Protein AF-A0A847FD78-F1 (afdb_monomer)

Mean predicted aligned error: 3.36 Å

Solvent-accessible surface area (backbone atoms only — not comparable to full-atom values): 3928 Å² total; per-residue (Å²): 112,41,67,63,54,45,67,74,71,51,93,76,81,90,78,55,71,54,98,93,36,76,69,64,60,100,85,60,80,90,78,88,84,81,66,80,70,97,69,94,82,86,86,88,86,79,92,73,83,83,129

Foldseek 3Di:
DQVVVCVVVDDDDDFDADPNDTPDDPPDDDDDDDDPDPDDDDDDDDDDDDD

Secondary structure (DSSP, 8-state):
-HHHHHHHH-S-----EETTEE---TT-------SS-S-------------

pLDDT: mean 94.41, std 5.51, range [65.0, 98.25]

Radius of gyration: 13.76 Å; Cα contacts (8 Å, |Δi|>4): 16; chains: 1; bounding box: 32×21×34 Å

Sequence (51 aa):
PARIKASLMGSSQAVLVEDGRLLLGTWQGIYFCEFDGPRKRSFFVKFMPSA

Structure (mmCIF, N/CA/C/O backbone):
data_AF-A0A847FD78-F1
#
_entry.id   AF-A0A847FD78-F1
#
loop_
_atom_site.group_PDB
_atom_site.id
_atom_site.type_symbol
_atom_site.label_atom_id
_atom_site.label_alt_id
_atom_site.label_comp_id
_atom_site.label_asym_id
_atom_site.label_entity_id
_atom_site.label_seq_id
_atom_site.pdbx_PDB_ins_code
_atom_site.Cartn_x
_atom_site.Cartn_y
_atom_site.Cartn_z
_atom_site.occupancy
_atom_site.B_iso_or_equiv
_atom_site.auth_seq_id
_atom_site.auth_comp_id
_atom_site.auth_asym_id
_atom_site.auth_atom_id
_atom_site.pdbx_PDB_model_num
ATOM 1 N N . PRO A 1 1 ? 18.797 2.900 -8.955 1.00 82.81 1 PRO A N 1
ATOM 2 C CA . PRO A 1 1 ? 17.622 3.758 -8.644 1.00 82.81 1 PRO A CA 1
ATOM 3 C C . PRO A 1 1 ? 16.739 3.265 -7.481 1.00 82.81 1 PRO A C 1
ATOM 5 O O . PRO A 1 1 ? 16.156 4.101 -6.799 1.00 82.81 1 PRO A O 1
ATOM 8 N N . ALA A 1 2 ? 16.634 1.950 -7.241 1.00 92.69 2 ALA A N 1
ATOM 9 C CA . ALA A 1 2 ? 15.733 1.384 -6.230 1.00 92.69 2 ALA A CA 1
ATOM 10 C C . ALA A 1 2 ? 15.906 1.974 -4.818 1.00 92.69 2 ALA A C 1
ATOM 12 O O . ALA A 1 2 ? 14.914 2.250 -4.155 1.00 92.69 2 ALA A O 1
ATOM 13 N N . ARG A 1 3 ? 17.149 2.252 -4.391 1.00 92.94 3 ARG A N 1
ATOM 14 C CA . ARG A 1 3 ? 17.442 2.845 -3.071 1.00 92.94 3 ARG A CA 1
ATOM 15 C C . ARG A 1 3 ? 16.840 4.243 -2.913 1.00 92.94 3 ARG A C 1
ATOM 17 O O . ARG A 1 3 ? 16.162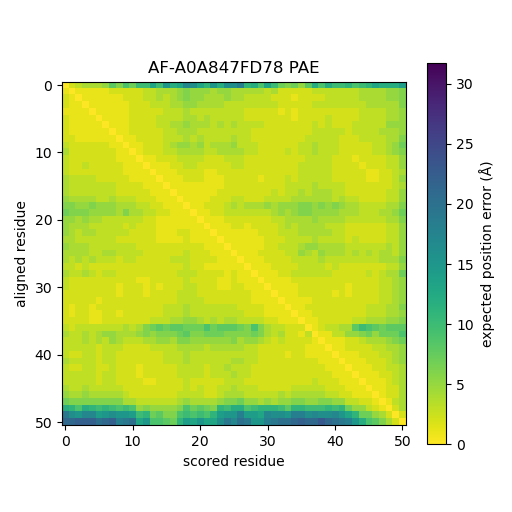 4.492 -1.932 1.00 92.94 3 ARG A O 1
ATOM 24 N N . ILE A 1 4 ? 17.022 5.115 -3.910 1.00 96.94 4 ILE A N 1
ATOM 25 C CA . ILE A 1 4 ? 16.452 6.473 -3.898 1.00 96.94 4 ILE A CA 1
ATOM 26 C C . ILE A 1 4 ? 14.919 6.402 -3.872 1.00 96.94 4 ILE A C 1
ATOM 28 O O . ILE A 1 4 ? 14.293 7.083 -3.070 1.00 96.94 4 ILE A O 1
ATOM 32 N N . LYS A 1 5 ? 14.307 5.539 -4.698 1.00 96.44 5 LYS A N 1
ATOM 33 C CA . LYS A 1 5 ? 12.844 5.358 -4.714 1.00 96.44 5 LYS A CA 1
ATOM 34 C C . LYS A 1 5 ? 12.310 4.853 -3.370 1.00 96.44 5 LYS A C 1
ATOM 36 O O . LYS A 1 5 ? 11.325 5.388 -2.879 1.00 96.44 5 LYS A O 1
ATOM 41 N N . ALA A 1 6 ? 12.980 3.873 -2.762 1.00 95.25 6 ALA A N 1
ATOM 42 C CA . ALA A 1 6 ? 12.606 3.350 -1.450 1.00 95.25 6 ALA A CA 1
ATOM 43 C C . ALA A 1 6 ? 12.715 4.421 -0.353 1.00 95.25 6 ALA A C 1
ATOM 45 O O . ALA A 1 6 ? 11.809 4.548 0.463 1.00 95.25 6 ALA A O 1
ATOM 46 N N . SER A 1 7 ? 13.776 5.235 -0.369 1.00 96.06 7 SER A N 1
ATOM 47 C CA . SER A 1 7 ? 13.931 6.342 0.581 1.00 96.06 7 SER A CA 1
ATOM 48 C C . SER A 1 7 ? 12.840 7.406 0.438 1.00 96.06 7 SER A C 1
ATOM 50 O O . SER A 1 7 ? 12.395 7.935 1.448 1.00 96.06 7 SER A O 1
ATOM 52 N N . LEU A 1 8 ? 12.394 7.704 -0.786 1.00 97.12 8 LEU A N 1
ATOM 53 C CA . LEU A 1 8 ? 11.340 8.697 -1.029 1.00 97.12 8 LEU A CA 1
ATOM 54 C C . LEU A 1 8 ? 9.941 8.210 -0.630 1.00 97.12 8 LEU A C 1
ATOM 56 O O . LEU A 1 8 ? 9.111 9.020 -0.237 1.00 97.12 8 LEU A O 1
ATOM 60 N N . MET A 1 9 ? 9.670 6.909 -0.747 1.00 96.06 9 MET A N 1
ATOM 61 C CA . MET A 1 9 ? 8.349 6.331 -0.456 1.00 96.06 9 MET A CA 1
ATOM 62 C C . MET A 1 9 ? 8.182 5.927 1.011 1.00 96.06 9 MET A C 1
ATOM 64 O O . MET A 1 9 ? 7.058 5.787 1.482 1.00 96.06 9 MET A O 1
ATOM 68 N N . GLY A 1 10 ? 9.290 5.743 1.730 1.00 95.44 10 GLY A N 1
ATOM 69 C CA . GLY A 1 10 ? 9.291 5.226 3.093 1.00 95.44 10 GLY A CA 1
ATOM 70 C C . GLY A 1 10 ? 9.223 3.696 3.152 1.00 95.44 10 GLY A C 1
ATOM 71 O O . GLY A 1 10 ? 8.863 3.015 2.192 1.00 95.44 10 GLY A O 1
ATOM 72 N N . SER A 1 11 ? 9.616 3.144 4.302 1.00 95.62 11 SER A N 1
ATOM 73 C CA . SER A 1 11 ? 9.654 1.694 4.557 1.00 95.62 11 SER A CA 1
ATOM 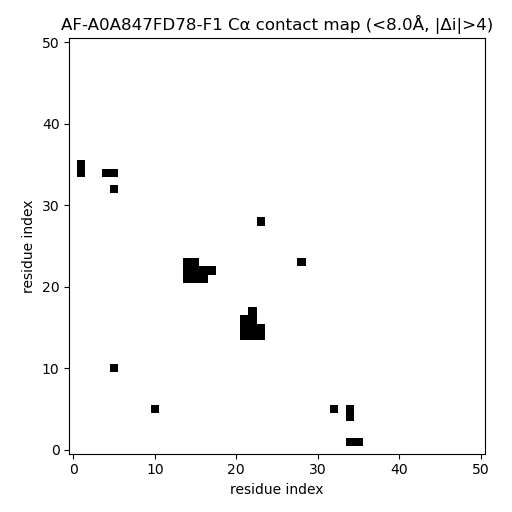74 C C . SER A 1 11 ? 8.577 1.205 5.529 1.00 95.62 11 SER A C 1
ATOM 76 O O . SER A 1 11 ? 8.491 0.008 5.795 1.00 95.62 11 SER A O 1
ATOM 78 N N . SER A 1 12 ? 7.787 2.112 6.100 1.00 96.31 12 SER A N 1
ATOM 79 C CA . SER A 1 12 ? 6.705 1.805 7.032 1.00 96.31 12 SER A CA 1
ATOM 80 C C . SER A 1 12 ? 5.625 2.875 6.950 1.00 96.31 12 SER A C 1
ATOM 82 O O . SER A 1 12 ? 5.892 4.012 6.569 1.00 96.31 12 SER A O 1
ATOM 84 N N . GLN A 1 13 ? 4.406 2.500 7.329 1.00 96.00 13 GLN A N 1
ATOM 85 C CA . GLN A 1 13 ? 3.283 3.420 7.420 1.00 96.00 13 GLN A CA 1
ATOM 86 C C . GLN A 1 13 ? 2.441 3.064 8.644 1.00 96.00 13 GLN A C 1
ATOM 88 O O . GLN 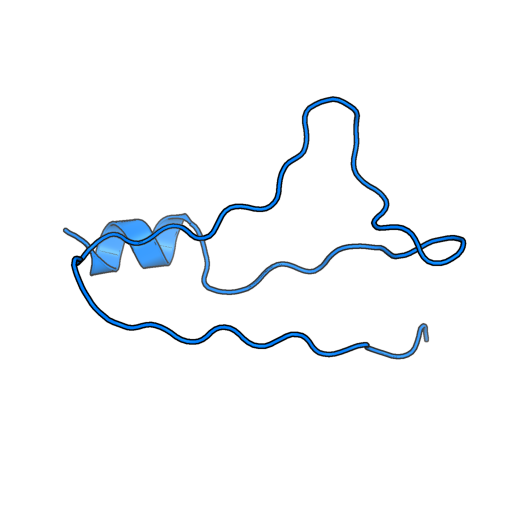A 1 13 ? 2.156 1.890 8.884 1.00 96.00 13 GLN A O 1
ATOM 93 N N . ALA A 1 14 ? 2.053 4.076 9.419 1.00 96.06 14 ALA A N 1
ATOM 94 C CA . ALA A 1 14 ? 1.055 3.928 10.469 1.00 96.06 14 ALA A CA 1
ATOM 95 C C . ALA A 1 14 ? -0.340 4.101 9.862 1.00 96.06 14 ALA A C 1
ATOM 97 O O . ALA A 1 14 ? -0.564 5.018 9.067 1.00 96.06 14 ALA A O 1
ATOM 98 N N . VAL A 1 15 ? -1.259 3.212 10.234 1.00 96.00 15 VAL A N 1
ATOM 99 C CA . VAL A 1 15 ? -2.649 3.212 9.769 1.00 96.00 15 VAL A CA 1
ATOM 100 C C . VAL A 1 15 ? -3.545 3.053 10.986 1.00 96.00 15 VAL A C 1
ATOM 102 O O . VAL A 1 15 ? -3.294 2.193 11.831 1.00 96.00 15 VAL A O 1
ATOM 105 N N . LEU A 1 16 ? -4.562 3.905 11.083 1.00 95.88 16 LEU A N 1
ATOM 106 C CA . LEU A 1 16 ? -5.541 3.849 12.160 1.00 95.88 16 LEU A CA 1
ATO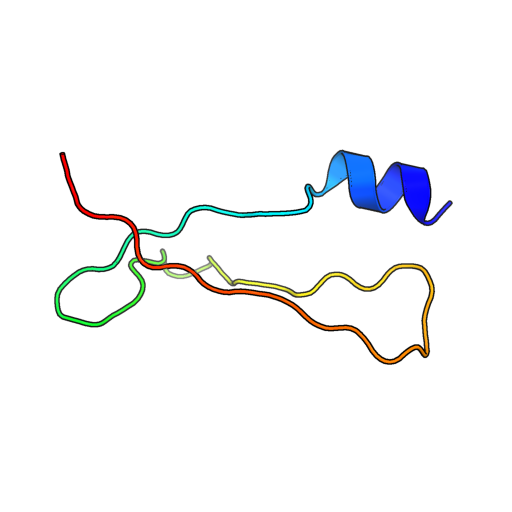M 107 C C . LEU A 1 16 ? -6.497 2.675 11.942 1.00 95.88 16 LEU A C 1
ATOM 109 O O . LEU A 1 16 ? -6.820 2.321 10.805 1.00 95.88 16 LEU A O 1
ATOM 113 N N . VAL A 1 17 ? -6.944 2.080 13.043 1.00 94.38 17 VAL A N 1
ATOM 114 C CA . VAL A 1 17 ? -7.909 0.981 13.043 1.00 94.38 17 VAL A CA 1
ATOM 115 C C . VAL A 1 17 ? -9.061 1.366 13.956 1.00 94.38 17 VAL A C 1
ATOM 117 O O . VAL A 1 17 ? -8.835 1.680 15.120 1.00 94.38 17 VAL A O 1
ATOM 120 N N . GLU A 1 18 ? -10.276 1.324 13.426 1.00 94.56 18 GLU A N 1
ATOM 121 C CA . GLU A 1 18 ? -11.515 1.627 14.141 1.00 94.56 18 GLU A CA 1
ATOM 122 C C . GLU A 1 18 ? -12.532 0.524 13.835 1.00 94.56 18 GLU A C 1
ATOM 124 O O . GLU A 1 18 ? -12.632 0.068 12.694 1.00 94.56 18 GLU A O 1
ATOM 129 N N . ASP A 1 19 ? 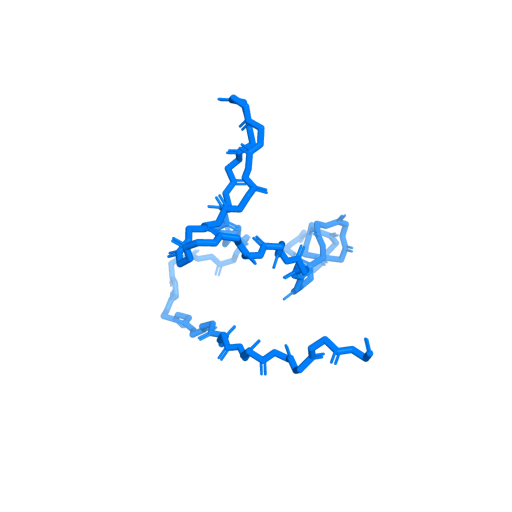-13.209 0.010 14.864 1.00 93.75 19 ASP A N 1
ATOM 130 C CA . ASP A 1 19 ? -14.177 -1.094 14.756 1.00 93.75 19 ASP A CA 1
ATOM 131 C C . ASP A 1 19 ? -13.667 -2.311 13.956 1.00 93.75 19 ASP A C 1
ATOM 133 O O . ASP A 1 19 ? -14.375 -2.934 13.160 1.00 93.75 19 ASP A O 1
ATOM 137 N N . GLY A 1 20 ? -12.387 -2.647 14.149 1.00 92.38 20 GLY A N 1
ATOM 138 C CA . GLY A 1 20 ? -11.728 -3.771 13.478 1.00 92.38 20 GLY A CA 1
ATOM 139 C C . GLY A 1 20 ? -11.441 -3.549 11.988 1.00 92.38 20 GLY A C 1
ATOM 140 O O . GLY A 1 20 ? -11.086 -4.500 11.292 1.00 92.38 20 GLY A O 1
ATOM 141 N N . ARG A 1 21 ? -11.578 -2.318 11.480 1.00 94.62 21 ARG A N 1
ATOM 142 C CA . ARG A 1 21 ? -11.332 -1.955 10.079 1.00 94.62 21 ARG A CA 1
ATOM 143 C C . ARG A 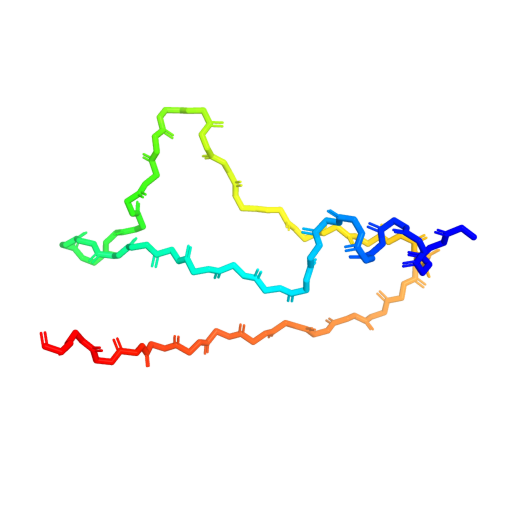1 21 ? -10.242 -0.897 9.974 1.00 94.62 21 ARG A C 1
ATOM 145 O O . ARG A 1 21 ? -10.116 -0.032 10.834 1.00 94.62 21 ARG A O 1
ATOM 152 N N . LEU A 1 22 ? -9.451 -0.959 8.902 1.00 95.94 22 LEU A N 1
ATOM 153 C CA . LEU A 1 22 ? -8.496 0.104 8.586 1.00 95.94 22 LEU A CA 1
ATOM 154 C C . LEU A 1 22 ? -9.273 1.373 8.226 1.00 95.94 22 LEU A C 1
ATOM 156 O O . LEU A 1 22 ? -10.096 1.350 7.310 1.00 95.94 22 LEU A O 1
ATOM 160 N N . LEU A 1 23 ? -8.996 2.468 8.925 1.00 97.25 23 LEU A N 1
ATOM 161 C CA . LEU A 1 23 ? -9.621 3.756 8.665 1.00 97.25 23 LEU A CA 1
ATOM 162 C C . LEU A 1 23 ? -8.899 4.436 7.496 1.00 97.25 23 LEU A C 1
ATOM 164 O O . LEU A 1 23 ? -7.916 5.156 7.674 1.00 97.25 23 LEU A O 1
ATOM 168 N N . LEU A 1 24 ? -9.372 4.153 6.284 1.00 98.00 24 LEU A N 1
ATOM 169 C CA . LEU A 1 24 ? -8.870 4.718 5.035 1.00 98.00 24 LEU A CA 1
ATOM 170 C C . LEU A 1 24 ? -9.939 5.615 4.405 1.00 98.00 24 LEU A C 1
ATOM 172 O O . LEU A 1 24 ? -11.124 5.283 4.401 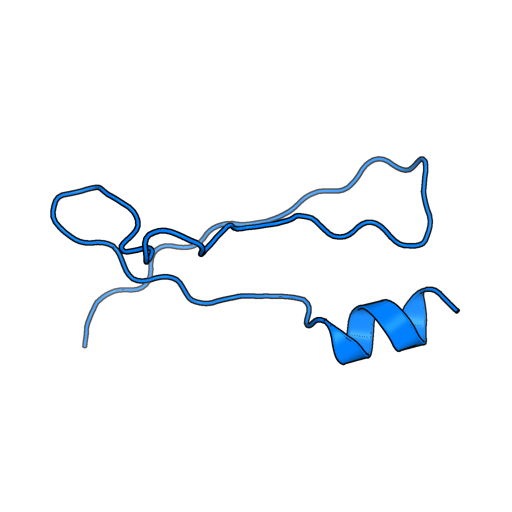1.00 98.00 24 LEU A O 1
ATOM 176 N N . GLY A 1 25 ? -9.521 6.740 3.831 1.00 97.69 25 GLY A N 1
ATOM 177 C CA . GLY A 1 25 ? -10.384 7.555 2.980 1.00 97.69 25 GLY A CA 1
ATOM 178 C C . GLY A 1 25 ? -10.729 6.849 1.665 1.00 97.69 25 GLY A C 1
ATOM 179 O O . GLY A 1 25 ? -10.047 5.914 1.252 1.00 97.69 25 GLY A O 1
ATOM 180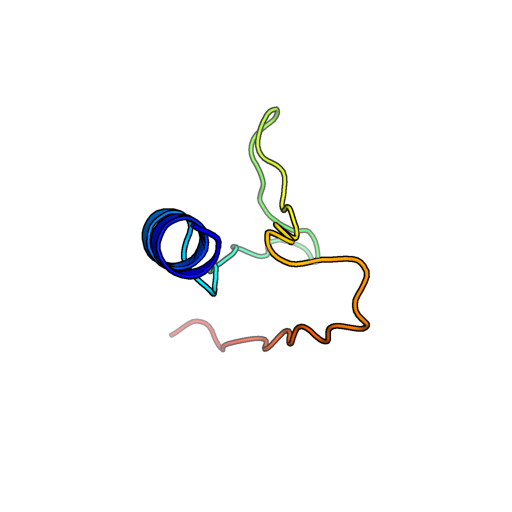 N N . THR A 1 26 ? -11.744 7.349 0.955 1.00 98.00 26 THR A N 1
ATOM 181 C CA . THR A 1 26 ? -12.282 6.748 -0.285 1.00 98.00 26 THR A CA 1
ATOM 182 C C . THR A 1 26 ? -11.222 6.409 -1.340 1.00 98.00 26 THR A C 1
ATOM 184 O O . THR A 1 26 ? -11.382 5.443 -2.079 1.00 98.00 26 THR A O 1
ATOM 187 N N . TRP A 1 27 ? -10.133 7.180 -1.399 1.00 97.69 27 TRP A N 1
ATOM 188 C CA . TRP A 1 27 ? -9.059 7.028 -2.389 1.00 97.69 27 TRP A CA 1
ATOM 189 C C . TRP A 1 27 ? -7.718 6.593 -1.791 1.00 97.69 27 TRP A C 1
ATOM 191 O O . TRP A 1 27 ? -6.707 6.571 -2.491 1.00 97.69 27 TRP A O 1
ATOM 201 N N . GLN A 1 28 ? -7.678 6.275 -0.497 1.00 98.25 28 GLN A N 1
ATOM 202 C CA . GLN A 1 28 ? -6.463 5.786 0.140 1.00 98.25 28 GLN A CA 1
ATOM 203 C C . GLN A 1 28 ? -6.334 4.275 -0.054 1.00 98.25 28 GLN A C 1
ATOM 205 O O . GLN A 1 28 ? -7.277 3.517 0.150 1.00 98.25 28 GLN A O 1
ATOM 210 N N . GLY A 1 29 ? -5.131 3.839 -0.416 1.00 96.12 29 GLY A N 1
ATOM 211 C CA . GLY A 1 29 ? -4.771 2.431 -0.521 1.00 96.12 29 GLY A CA 1
ATOM 212 C C . GLY A 1 29 ? -3.388 2.191 0.066 1.00 96.12 29 GLY A C 1
ATOM 213 O O . GLY A 1 29 ? -2.539 3.083 0.066 1.00 96.12 29 GLY A O 1
ATOM 214 N N . ILE A 1 30 ? -3.167 0.979 0.569 1.00 96.69 30 ILE A N 1
ATOM 215 C CA . ILE A 1 30 ? -1.866 0.540 1.077 1.00 96.69 30 ILE A CA 1
ATOM 216 C C . ILE A 1 30 ? -1.199 -0.282 -0.019 1.00 96.69 30 ILE A C 1
ATOM 218 O O . ILE A 1 30 ? -1.757 -1.276 -0.480 1.00 96.69 30 ILE A O 1
ATOM 222 N N . TYR A 1 31 ? 0.001 0.129 -0.418 1.00 96.56 31 TYR A N 1
ATOM 223 C CA . TYR A 1 31 ? 0.741 -0.498 -1.506 1.00 96.56 31 TYR A CA 1
ATOM 224 C C . TYR A 1 31 ? 2.088 -1.018 -1.017 1.00 96.56 31 TYR A C 1
ATOM 226 O O . TYR A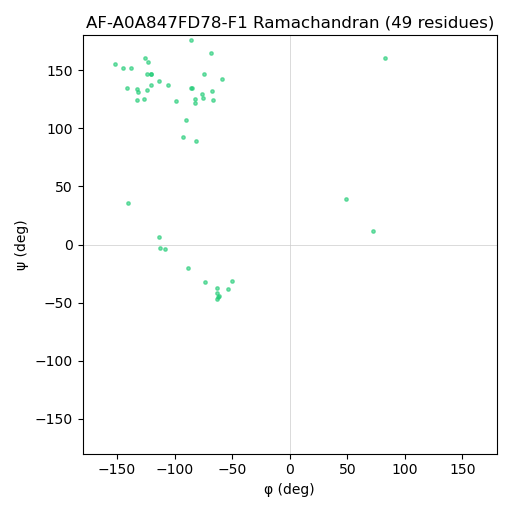 1 31 ? 2.808 -0.337 -0.287 1.00 96.56 31 TYR A O 1
ATOM 234 N N . PHE A 1 32 ? 2.449 -2.220 -1.465 1.00 96.56 32 PHE A N 1
ATOM 235 C CA . PHE A 1 32 ? 3.813 -2.719 -1.354 1.00 96.56 32 PHE A CA 1
ATOM 236 C C . PHE A 1 32 ? 4.593 -2.315 -2.606 1.00 96.56 32 PHE A C 1
ATOM 238 O O . PHE A 1 32 ? 4.380 -2.858 -3.691 1.00 96.56 32 PHE A O 1
ATOM 245 N N . CYS A 1 33 ? 5.495 -1.351 -2.461 1.00 96.00 33 CYS A N 1
ATOM 246 C CA . CYS A 1 33 ? 6.246 -0.809 -3.583 1.00 96.00 33 CYS A CA 1
ATOM 247 C C . CYS A 1 33 ? 7.591 -1.541 -3.769 1.00 96.00 33 CYS A C 1
ATOM 249 O O . CYS A 1 33 ? 8.599 -1.165 -3.172 1.00 96.00 33 CYS A O 1
ATOM 251 N N . GLU A 1 34 ? 7.626 -2.581 -4.612 1.00 96.31 34 GLU A N 1
ATOM 252 C CA . GLU A 1 34 ? 8.876 -3.258 -4.998 1.00 96.31 34 GLU A CA 1
ATOM 253 C C . GLU A 1 34 ? 9.583 -2.500 -6.128 1.00 96.31 34 GLU A C 1
ATOM 255 O O . GLU A 1 34 ? 9.042 -2.333 -7.220 1.00 96.31 34 GLU A O 1
ATOM 260 N N . PHE A 1 35 ? 10.827 -2.086 -5.889 1.00 96.50 35 PHE A N 1
ATOM 261 C CA . PHE A 1 35 ? 11.606 -1.304 -6.854 1.00 96.50 35 PHE A CA 1
ATOM 262 C C . PHE A 1 35 ? 12.821 -2.037 -7.438 1.00 96.50 35 PHE A C 1
ATOM 264 O O . PHE A 1 35 ? 13.506 -1.456 -8.281 1.00 96.50 35 PHE A O 1
ATOM 271 N N . ASP A 1 36 ? 13.105 -3.267 -6.996 1.00 96.81 36 ASP A N 1
ATOM 272 C CA . ASP A 1 36 ? 14.284 -4.064 -7.373 1.00 96.81 36 ASP A CA 1
ATOM 273 C C . ASP A 1 36 ? 13.946 -5.563 -7.566 1.00 96.81 36 ASP A C 1
ATOM 275 O O . ASP A 1 36 ? 14.714 -6.453 -7.182 1.00 96.81 36 ASP A O 1
ATOM 279 N N . GLY A 1 37 ? 12.752 -5.845 -8.101 1.00 93.25 37 GLY A N 1
ATOM 280 C CA . GLY A 1 37 ? 12.223 -7.196 -8.327 1.00 93.25 37 GLY A CA 1
ATOM 281 C C . GLY A 1 37 ? 12.649 -7.847 -9.660 1.00 93.25 37 GLY A C 1
ATOM 282 O O . GLY A 1 37 ? 13.283 -7.187 -10.483 1.00 93.25 37 GLY A O 1
ATOM 283 N N . PRO A 1 38 ? 12.273 -9.125 -9.901 1.00 94.50 38 PRO A N 1
ATOM 284 C CA . PRO A 1 38 ? 11.440 -9.977 -9.046 1.00 94.50 38 PRO A CA 1
ATOM 285 C C . PRO A 1 38 ? 12.250 -10.628 -7.918 1.00 94.50 38 PRO A C 1
ATOM 287 O O . PRO A 1 38 ? 13.252 -11.301 -8.146 1.00 94.50 38 PRO A O 1
ATOM 290 N N . ARG A 1 39 ? 11.807 -10.439 -6.672 1.00 95.88 39 ARG A N 1
ATOM 291 C CA . ARG A 1 39 ? 12.425 -11.029 -5.477 1.00 95.88 39 ARG A CA 1
ATOM 292 C C . ARG A 1 39 ? 11.346 -11.385 -4.463 1.00 95.88 39 ARG A C 1
ATOM 294 O O . ARG A 1 39 ? 10.311 -10.727 -4.401 1.00 95.88 39 ARG A O 1
ATOM 301 N N . LYS A 1 40 ? 11.607 -12.390 -3.626 1.00 96.81 40 LYS A N 1
ATOM 302 C CA . LYS A 1 40 ? 10.755 -12.685 -2.469 1.00 96.81 40 LYS A CA 1
ATOM 303 C C . LYS A 1 40 ? 11.022 -11.652 -1.374 1.00 96.81 40 LYS A C 1
ATOM 305 O O . LYS A 1 40 ? 12.171 -11.468 -0.971 1.00 96.81 40 LYS A O 1
ATOM 310 N N . ARG A 1 41 ? 9.969 -10.991 -0.898 1.00 96.69 41 ARG A N 1
ATOM 311 C CA . ARG A 1 41 ? 10.025 -10.013 0.194 1.00 96.69 41 ARG A CA 1
ATOM 312 C C . ARG A 1 41 ? 9.086 -10.403 1.320 1.00 96.69 41 ARG A C 1
ATOM 314 O O . ARG A 1 41 ? 8.102 -11.102 1.098 1.00 96.69 41 ARG A O 1
ATOM 321 N N . SER A 1 42 ? 9.397 -9.897 2.503 1.00 96.94 42 SER A N 1
ATOM 322 C CA . SER A 1 42 ? 8.543 -9.978 3.681 1.00 96.94 42 SER A CA 1
ATOM 323 C C . SER A 1 42 ? 8.215 -8.564 4.141 1.00 96.94 42 SER A C 1
ATOM 325 O O . SER A 1 42 ? 9.051 -7.666 4.027 1.00 96.94 42 SER A O 1
ATOM 327 N N . PHE A 1 43 ? 7.017 -8.382 4.680 1.00 96.56 43 PHE A N 1
ATOM 328 C CA . PHE A 1 43 ? 6.620 -7.187 5.415 1.00 96.56 43 PHE A CA 1
ATOM 329 C C . PHE A 1 43 ? 6.092 -7.613 6.785 1.00 96.56 43 PHE A C 1
ATOM 331 O O . PHE A 1 43 ? 5.742 -8.777 6.988 1.00 96.56 43 PHE A O 1
ATOM 338 N N . PHE A 1 44 ? 6.056 -6.677 7.726 1.00 97.19 44 PHE A N 1
ATOM 339 C CA . PHE A 1 44 ? 5.617 -6.936 9.091 1.00 97.19 44 PHE A CA 1
ATOM 340 C C . PHE A 1 44 ? 4.474 -5.998 9.454 1.00 97.19 44 PHE A C 1
ATOM 342 O O . PHE A 1 44 ? 4.440 -4.849 9.016 1.00 97.19 44 PHE A O 1
ATOM 349 N N . VAL A 1 45 ? 3.559 -6.494 10.282 1.00 96.31 45 VAL A N 1
ATOM 350 C CA . VAL A 1 45 ? 2.468 -5.715 10.867 1.00 96.31 45 VAL A CA 1
ATOM 351 C C . VAL A 1 45 ? 2.569 -5.851 12.376 1.00 96.31 45 VAL A C 1
ATOM 353 O O . VAL A 1 45 ? 2.746 -6.952 12.895 1.00 96.31 45 VAL A O 1
ATOM 356 N N . LYS A 1 46 ? 2.474 -4.725 13.081 1.00 95.19 46 LYS A N 1
ATOM 357 C CA . LYS A 1 46 ? 2.467 -4.681 14.540 1.00 95.19 46 LYS A CA 1
ATOM 358 C C . LYS A 1 46 ? 1.323 -3.790 14.997 1.00 95.19 46 LYS A C 1
ATOM 360 O O . LYS A 1 46 ? 1.275 -2.622 14.622 1.00 95.19 46 LYS A O 1
ATOM 365 N N . PHE A 1 47 ? 0.445 -4.334 15.833 1.00 93.75 47 PHE A N 1
ATOM 366 C CA . PHE A 1 47 ? -0.543 -3.534 16.546 1.00 93.75 47 PHE A CA 1
ATOM 367 C C . PHE A 1 47 ? 0.148 -2.801 17.690 1.00 93.75 47 PHE A C 1
ATOM 369 O O . PHE A 1 47 ? 0.902 -3.397 18.464 1.00 93.75 47 PHE A O 1
ATOM 376 N N . MET A 1 48 ? -0.076 -1.495 17.756 1.00 91.94 48 MET A N 1
ATOM 377 C CA . MET A 1 48 ? 0.422 -0.649 18.831 1.00 91.94 48 MET A CA 1
ATOM 378 C C . MET A 1 48 ? -0.758 -0.290 19.738 1.00 91.94 48 MET A C 1
ATOM 380 O O . MET A 1 48 ? -1.831 0.004 19.210 1.00 91.94 48 MET A O 1
ATOM 384 N N . PRO A 1 49 ? -0.593 -0.323 21.070 1.00 84.31 49 PRO A N 1
ATOM 385 C CA . PRO A 1 49 ? -1.608 0.191 21.982 1.00 84.31 49 PRO A CA 1
ATOM 386 C C . PRO A 1 49 ? -1.875 1.674 21.696 1.00 84.31 49 PRO A C 1
ATOM 388 O O . PRO A 1 49 ? -0.933 2.414 21.399 1.00 84.31 49 PRO A O 1
ATOM 391 N N . SER A 1 50 ? -3.130 2.114 21.804 1.00 78.75 50 SER A N 1
ATOM 392 C CA . SER A 1 50 ? -3.412 3.543 21.951 1.00 78.75 50 SER A CA 1
ATOM 393 C C . SER A 1 50 ? -2.897 3.991 23.320 1.00 78.75 50 SER A C 1
ATOM 395 O O . SER A 1 50 ? -3.132 3.294 24.310 1.00 78.75 50 SER A O 1
ATOM 397 N N . ALA A 1 51 ? -2.163 5.104 23.356 1.00 65.00 51 ALA A N 1
ATOM 398 C CA . ALA A 1 51 ? -1.806 5.767 24.607 1.00 65.00 51 ALA A CA 1
ATOM 399 C C . ALA A 1 51 ? -3.045 6.369 25.281 1.00 65.00 51 ALA A C 1
ATOM 401 O O . ALA A 1 51 ? -3.979 6.751 24.537 1.00 65.00 51 ALA A O 1
#